Protein AF-A0A419SKC4-F1 (afdb_monomer_lite)

Sequence (84 aa):
MRKTTCLSLISGAIVTLFGLLPFIFAYPYSDGPHSGPSNLWELALMVAYEGKGWYLLIGIALFTPIIFTCCKRLFHPRESFPPS

Structure (mmCIF, N/CA/C/O backbone):
data_AF-A0A419SKC4-F1
#
_entry.id   AF-A0A419SKC4-F1
#
loop_
_atom_site.group_PDB
_atom_site.id
_atom_site.type_symbol
_atom_site.label_atom_id
_atom_site.label_alt_id
_atom_site.label_comp_id
_atom_site.label_asym_id
_atom_site.label_entity_id
_atom_site.label_seq_id
_atom_site.pdbx_PDB_ins_code
_atom_site.Cartn_x
_atom_site.Cartn_y
_atom_site.Cartn_z
_atom_site.occupancy
_atom_site.B_iso_or_equiv
_atom_site.auth_seq_id
_atom_site.auth_comp_id
_atom_site.auth_asym_id
_atom_site.auth_atom_id
_atom_site.pdbx_PDB_model_num
ATOM 1 N N . MET A 1 1 ? -9.873 10.498 20.187 1.00 55.34 1 MET A N 1
ATOM 2 C CA . MET A 1 1 ? -9.923 9.167 19.535 1.00 55.34 1 MET A CA 1
ATOM 3 C C . MET A 1 1 ? -10.302 9.193 18.048 1.00 55.34 1 MET A C 1
ATOM 5 O O . MET A 1 1 ? -9.749 8.393 17.320 1.00 55.34 1 MET A O 1
ATOM 9 N N . ARG A 1 2 ? -11.168 10.093 17.541 1.00 62.47 2 ARG A N 1
ATOM 10 C CA . ARG A 1 2 ? -11.522 10.121 16.096 1.00 62.47 2 ARG A CA 1
ATOM 11 C C . ARG A 1 2 ? -10.353 10.430 15.139 1.00 62.47 2 ARG A C 1
ATOM 13 O O . ARG A 1 2 ? -10.261 9.810 14.090 1.00 62.47 2 ARG A O 1
ATOM 20 N N . LYS A 1 3 ? -9.458 11.359 15.501 1.00 68.44 3 LYS A N 1
ATOM 21 C CA . LYS A 1 3 ? -8.351 11.808 14.628 1.00 68.44 3 LYS A CA 1
ATOM 22 C C . LYS A 1 3 ? -7.361 10.684 14.295 1.00 68.44 3 LYS A C 1
ATOM 24 O O . LYS A 1 3 ? -6.993 10.526 13.140 1.00 68.44 3 LYS A O 1
ATOM 29 N N . THR A 1 4 ? -6.981 9.879 15.287 1.00 74.38 4 THR A N 1
ATOM 30 C CA . THR A 1 4 ? -6.064 8.742 15.101 1.00 74.38 4 THR A CA 1
ATOM 31 C C . THR A 1 4 ? -6.690 7.639 14.250 1.00 74.38 4 THR A C 1
ATOM 33 O O . THR A 1 4 ? -6.005 7.059 13.416 1.00 74.38 4 THR A O 1
ATOM 36 N N . THR A 1 5 ? -8.000 7.401 14.384 1.00 74.19 5 THR A N 1
ATOM 37 C CA . THR A 1 5 ? -8.730 6.472 13.510 1.00 74.19 5 THR A CA 1
ATOM 38 C C . THR A 1 5 ? -8.742 6.952 12.061 1.00 74.19 5 THR A C 1
ATOM 40 O O . THR A 1 5 ? -8.454 6.158 11.175 1.00 74.19 5 THR A O 1
ATOM 43 N N . CYS A 1 6 ? -9.017 8.238 11.808 1.00 78.12 6 CYS A N 1
ATOM 44 C CA . CYS A 1 6 ? -8.987 8.786 10.448 1.00 78.12 6 CYS A CA 1
ATOM 45 C C . CYS A 1 6 ? -7.588 8.707 9.826 1.00 78.12 6 CYS A C 1
ATOM 47 O O . CYS A 1 6 ? -7.467 8.311 8.673 1.00 78.12 6 CYS A O 1
ATOM 49 N N . LEU A 1 7 ? -6.538 9.030 10.591 1.00 82.50 7 LEU A N 1
ATOM 50 C CA . LEU A 1 7 ? -5.155 8.915 10.121 1.00 82.50 7 LEU A CA 1
ATOM 51 C C . LEU A 1 7 ? -4.804 7.474 9.740 1.00 82.50 7 LEU A C 1
ATOM 53 O O . LEU A 1 7 ? -4.273 7.261 8.657 1.00 82.50 7 LEU A O 1
ATOM 57 N N . SER A 1 8 ? -5.174 6.496 10.574 1.00 80.75 8 SER A N 1
ATOM 58 C CA . SER A 1 8 ? -4.964 5.069 10.285 1.00 80.75 8 SER A CA 1
ATOM 59 C C . SER A 1 8 ? -5.723 4.599 9.039 1.00 80.75 8 SER A C 1
ATOM 61 O O . SER A 1 8 ? -5.252 3.720 8.323 1.00 80.75 8 SER A O 1
ATOM 63 N N . LEU A 1 9 ? -6.900 5.171 8.778 1.00 82.44 9 LEU A N 1
ATOM 64 C CA . LEU A 1 9 ? -7.725 4.846 7.613 1.00 82.44 9 LEU A CA 1
ATOM 65 C C . LEU A 1 9 ? -7.084 5.387 6.330 1.00 82.44 9 LEU A C 1
ATOM 67 O O . LEU A 1 9 ? -6.971 4.669 5.341 1.00 82.44 9 LEU A O 1
ATOM 71 N N . ILE A 1 10 ? -6.615 6.637 6.378 1.00 87.56 10 ILE A N 1
ATOM 72 C CA . ILE A 1 10 ? -5.923 7.292 5.265 1.00 87.56 10 ILE A CA 1
ATOM 73 C C . ILE A 1 10 ? -4.600 6.575 4.972 1.00 87.56 10 ILE A C 1
ATOM 75 O O . ILE A 1 10 ? -4.338 6.235 3.822 1.00 87.56 10 ILE A O 1
ATOM 79 N N . SER A 1 11 ? -3.789 6.281 5.993 1.00 86.25 11 SER A N 1
ATOM 80 C CA . SER A 1 11 ? -2.525 5.564 5.801 1.00 86.25 11 SER A CA 1
ATOM 81 C C . SER A 1 11 ? -2.746 4.140 5.292 1.00 86.25 11 SER A C 1
ATOM 83 O O . SER A 1 11 ? -2.050 3.716 4.376 1.00 86.25 11 SER A O 1
ATOM 85 N N . GLY A 1 12 ? -3.740 3.418 5.824 1.00 85.94 12 GLY A N 1
ATOM 86 C CA . GLY A 1 12 ? -4.102 2.083 5.344 1.00 85.94 12 GLY A CA 1
ATOM 87 C C . GLY A 1 12 ? -4.524 2.094 3.875 1.00 85.94 12 GLY A C 1
ATOM 88 O O . GLY A 1 12 ? -4.067 1.254 3.101 1.00 85.94 12 GLY A O 1
ATOM 89 N N . ALA A 1 13 ? -5.317 3.086 3.458 1.00 87.31 13 ALA A N 1
ATOM 90 C CA . ALA A 1 13 ? -5.718 3.250 2.063 1.00 87.31 13 ALA A CA 1
ATOM 91 C C . ALA A 1 13 ? -4.519 3.534 1.144 1.00 87.31 13 ALA A C 1
ATOM 93 O O . ALA A 1 13 ? -4.385 2.885 0.109 1.00 87.31 13 ALA A O 1
ATOM 94 N N . ILE A 1 14 ? -3.619 4.442 1.538 1.00 89.00 14 ILE A N 1
ATOM 95 C CA . ILE A 1 14 ? -2.412 4.775 0.761 1.00 89.00 14 ILE A CA 1
ATOM 96 C C . ILE A 1 14 ? -1.504 3.550 0.609 1.00 89.00 14 ILE A C 1
ATOM 98 O O . ILE A 1 14 ? -1.070 3.245 -0.499 1.00 89.00 14 ILE A O 1
ATOM 102 N N . VAL A 1 15 ? -1.246 2.821 1.699 1.00 86.38 15 VAL A N 1
ATOM 103 C CA . VAL A 1 15 ? -0.390 1.623 1.686 1.00 86.38 15 VAL A CA 1
ATOM 104 C C . VAL A 1 15 ? -1.016 0.504 0.852 1.00 86.38 15 VAL A C 1
ATOM 106 O O . VAL A 1 15 ? -0.317 -0.159 0.090 1.00 86.38 15 VAL A O 1
ATOM 109 N N . THR A 1 16 ? -2.337 0.326 0.936 1.00 87.25 16 THR A N 1
ATOM 110 C CA . THR A 1 16 ? -3.054 -0.671 0.126 1.00 87.25 16 THR A CA 1
ATOM 111 C C . THR A 1 16 ? -2.992 -0.323 -1.359 1.00 87.25 16 THR A C 1
ATOM 113 O O . THR A 1 16 ? -2.724 -1.206 -2.167 1.00 87.25 16 THR A O 1
ATOM 116 N N . LEU A 1 17 ? -3.174 0.954 -1.721 1.00 85.50 17 LEU A N 1
ATOM 117 C CA . LEU A 1 17 ? -2.999 1.425 -3.098 1.00 85.50 17 LEU A CA 1
ATOM 118 C C . LEU A 1 17 ? -1.577 1.137 -3.592 1.00 85.50 17 LEU A C 1
ATOM 120 O O . LEU A 1 17 ? -1.425 0.540 -4.652 1.00 85.50 17 LEU A O 1
ATOM 124 N N . PHE A 1 18 ? -0.555 1.464 -2.795 1.00 84.00 18 PHE A N 1
ATOM 125 C CA . PHE A 1 18 ? 0.847 1.147 -3.096 1.00 84.00 18 PHE A CA 1
ATOM 126 C C . PHE A 1 18 ? 1.100 -0.353 -3.290 1.00 84.00 18 PHE A C 1
ATOM 128 O O . PHE A 1 18 ? 1.802 -0.738 -4.216 1.00 84.00 18 PHE A O 1
ATOM 135 N N . GLY A 1 19 ? 0.504 -1.212 -2.462 1.00 83.19 19 GLY A N 1
ATOM 136 C CA . GLY A 1 19 ? 0.595 -2.665 -2.625 1.00 83.19 19 GLY A CA 1
ATOM 137 C C . GLY A 1 19 ? -0.158 -3.206 -3.843 1.00 83.19 19 GLY A C 1
ATOM 138 O O . GLY A 1 19 ? 0.148 -4.301 -4.304 1.00 83.19 19 GLY A O 1
ATOM 139 N N . LEU A 1 20 ? -1.119 -2.448 -4.381 1.00 84.69 20 LEU A N 1
ATOM 140 C CA . LEU A 1 20 ? -1.889 -2.804 -5.574 1.00 84.69 20 LEU A CA 1
ATOM 141 C C . LEU A 1 20 ? -1.161 -2.429 -6.876 1.00 84.69 20 LEU A C 1
ATOM 143 O O . LEU A 1 20 ? -1.363 -3.085 -7.895 1.00 84.69 20 LEU A O 1
ATOM 147 N N . LEU A 1 21 ? -0.297 -1.404 -6.847 1.00 83.94 21 LEU A N 1
ATOM 148 C CA . LEU A 1 21 ? 0.513 -0.964 -7.993 1.00 83.94 21 LEU A CA 1
ATOM 149 C C . LEU A 1 21 ? 1.216 -2.122 -8.732 1.00 83.94 21 LEU A C 1
ATOM 151 O O . LEU A 1 21 ? 1.030 -2.212 -9.947 1.00 83.94 21 LEU A O 1
ATOM 155 N N . PRO A 1 22 ? 1.959 -3.031 -8.063 1.00 78.56 22 PRO A N 1
ATOM 156 C CA . PRO A 1 22 ? 2.643 -4.134 -8.743 1.00 78.56 22 PRO A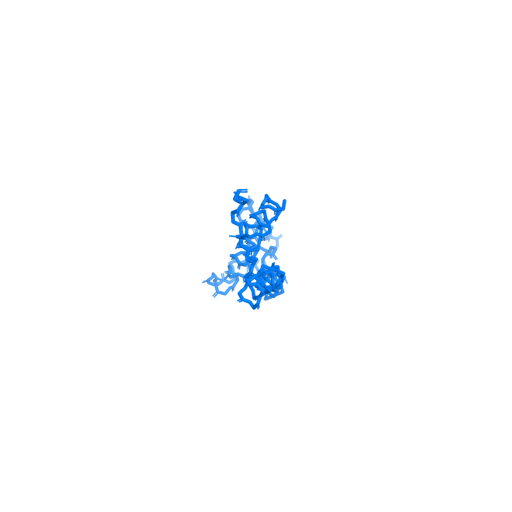 CA 1
ATOM 157 C C . PRO A 1 22 ? 1.700 -5.191 -9.341 1.00 78.56 22 PRO A C 1
ATOM 159 O O . PRO A 1 22 ? 2.142 -6.000 -10.148 1.00 78.56 22 PRO A O 1
ATOM 162 N N . PHE A 1 23 ? 0.412 -5.205 -8.972 1.00 78.88 23 PHE A N 1
ATOM 163 C CA . PHE A 1 23 ? -0.591 -6.084 -9.591 1.00 78.88 23 PHE A CA 1
ATOM 164 C C . PHE A 1 23 ? -1.242 -5.465 -10.833 1.00 78.88 23 PHE A C 1
ATOM 166 O O . PHE A 1 23 ? -1.776 -6.195 -11.664 1.00 78.88 23 PHE A O 1
ATOM 173 N N . ILE A 1 24 ? -1.235 -4.133 -10.947 1.00 81.31 24 ILE A N 1
ATOM 174 C CA . ILE A 1 24 ? -1.898 -3.401 -12.036 1.00 81.31 24 ILE A CA 1
ATOM 175 C C . ILE A 1 24 ? -0.913 -3.070 -13.156 1.00 81.31 24 ILE A C 1
ATOM 177 O O . ILE A 1 24 ? -1.226 -3.234 -14.333 1.00 81.31 24 ILE A O 1
ATOM 181 N N . PHE A 1 25 ? 0.271 -2.581 -12.801 1.00 78.06 25 PHE A N 1
ATOM 182 C CA . PHE A 1 25 ? 1.294 -2.195 -13.765 1.00 78.06 25 PHE A CA 1
ATOM 183 C C . PHE A 1 25 ? 2.240 -3.363 -13.965 1.00 78.06 25 PHE A C 1
ATOM 185 O O . PHE A 1 25 ? 2.720 -3.877 -12.969 1.00 78.06 25 PHE A O 1
ATOM 192 N N . ALA A 1 26 ? 2.539 -3.765 -15.203 1.00 68.00 26 ALA A N 1
ATOM 193 C CA . ALA A 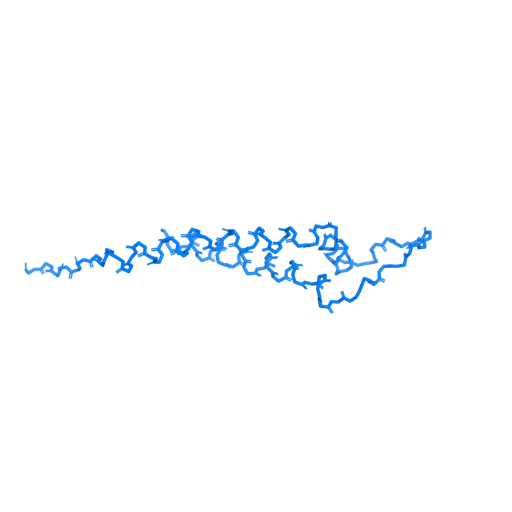1 26 ? 3.604 -4.732 -15.491 1.00 68.00 26 ALA A CA 1
ATOM 194 C C . ALA A 1 26 ? 4.980 -4.132 -15.153 1.00 68.00 26 ALA A C 1
ATOM 196 O O . ALA A 1 26 ? 5.147 -2.923 -15.305 1.00 68.00 26 ALA A O 1
ATOM 197 N N . TYR A 1 27 ? 5.933 -4.957 -14.691 1.00 67.12 27 TYR A N 1
ATOM 198 C CA . TYR A 1 27 ? 7.240 -4.513 -14.182 1.00 67.12 27 TYR A CA 1
ATOM 199 C C . TYR A 1 27 ? 7.950 -3.667 -15.245 1.00 67.12 27 TYR A C 1
ATOM 201 O O . TYR A 1 27 ? 8.375 -4.221 -16.260 1.00 67.12 27 TYR A O 1
ATOM 209 N N . PRO A 1 28 ? 8.039 -2.336 -15.067 1.00 66.50 28 PRO A N 1
ATOM 210 C CA . PRO A 1 28 ? 8.497 -1.457 -16.135 1.00 66.50 28 PRO A CA 1
ATOM 211 C C . PRO A 1 28 ? 10.024 -1.303 -16.154 1.00 66.50 28 PRO A C 1
ATOM 213 O O . PRO A 1 28 ? 10.551 -0.628 -17.036 1.00 66.50 28 PRO A O 1
ATOM 216 N N . TYR A 1 29 ? 10.743 -1.902 -15.196 1.00 63.56 29 TYR A N 1
ATOM 217 C CA . TYR A 1 29 ? 12.197 -1.783 -15.104 1.00 63.56 29 TYR A CA 1
ATOM 218 C C . TYR A 1 29 ? 12.876 -2.827 -15.984 1.00 63.56 29 TYR A C 1
ATOM 220 O O . TYR A 1 29 ? 12.593 -4.019 -15.913 1.00 63.56 29 TYR A O 1
ATOM 228 N N . SER A 1 30 ? 13.783 -2.341 -16.822 1.00 63.06 30 SER A N 1
ATOM 229 C CA . SER A 1 30 ? 14.701 -3.144 -17.626 1.00 63.06 30 SER A CA 1
ATOM 230 C C . SER A 1 30 ? 15.962 -3.430 -16.807 1.00 63.06 30 SER A C 1
ATOM 232 O O . SER A 1 30 ? 16.456 -2.514 -16.160 1.00 63.06 30 SER A O 1
ATOM 234 N N . ASP A 1 31 ? 16.540 -4.631 -16.863 1.00 62.97 31 ASP A N 1
ATOM 235 C CA . ASP A 1 31 ? 17.796 -4.996 -16.171 1.00 62.97 31 ASP A CA 1
ATOM 236 C C . ASP A 1 31 ? 19.060 -4.443 -16.877 1.00 62.97 31 ASP A C 1
ATOM 238 O O . ASP A 1 31 ? 20.058 -5.134 -17.087 1.00 62.97 31 ASP A O 1
ATOM 242 N N . GLY A 1 32 ? 19.010 -3.188 -17.323 1.00 66.00 32 GLY A N 1
ATOM 243 C CA . GLY A 1 32 ? 20.101 -2.498 -18.007 1.00 66.00 32 GLY A CA 1
ATOM 244 C C . GLY A 1 32 ? 21.097 -1.806 -17.058 1.00 66.00 32 GLY A C 1
ATOM 245 O O . GLY A 1 32 ? 20.757 -1.450 -15.930 1.00 66.00 32 GLY A O 1
ATOM 246 N N . PRO A 1 33 ? 22.329 -1.516 -17.523 1.00 57.34 33 PRO A N 1
ATOM 247 C CA . PRO A 1 33 ? 23.395 -0.910 -16.709 1.00 57.34 33 PRO A CA 1
ATOM 248 C C . PRO A 1 33 ? 23.114 0.529 -16.213 1.00 57.34 33 PRO A C 1
ATOM 250 O O . PRO A 1 33 ? 23.903 1.072 -15.442 1.00 57.34 33 PRO A O 1
ATOM 253 N N . HIS A 1 34 ? 21.991 1.144 -16.607 1.00 58.19 34 HIS A N 1
ATOM 254 C CA . HIS A 1 34 ? 21.554 2.483 -16.178 1.00 58.19 34 HIS A CA 1
ATOM 255 C C . HIS A 1 34 ? 20.091 2.534 -15.710 1.00 58.19 34 HIS A C 1
ATOM 257 O O . HIS A 1 34 ? 19.440 3.572 -15.792 1.00 58.19 34 HIS A O 1
ATOM 263 N N . SER A 1 35 ? 19.569 1.428 -15.190 1.00 66.12 35 SER A N 1
ATOM 264 C CA . SER A 1 35 ? 18.159 1.308 -14.804 1.00 66.12 35 SER A CA 1
ATOM 265 C C . SER A 1 35 ? 17.874 1.744 -13.367 1.00 66.12 35 SER A C 1
ATOM 267 O O . SER A 1 35 ? 17.200 1.052 -12.606 1.00 66.12 35 SER A O 1
ATOM 269 N N . GLY A 1 36 ? 18.423 2.892 -12.976 1.00 71.94 36 GLY A N 1
ATOM 270 C CA . GLY A 1 36 ? 17.993 3.574 -11.761 1.00 71.94 36 GLY A CA 1
ATOM 271 C C . GLY A 1 36 ? 16.657 4.293 -11.989 1.00 71.94 36 GLY A C 1
ATOM 272 O O . GLY A 1 36 ? 16.322 4.609 -13.132 1.00 71.94 36 GLY A O 1
ATOM 273 N N . PRO A 1 37 ? 15.894 4.593 -10.929 1.00 74.56 37 PRO A N 1
ATOM 274 C CA . PRO A 1 37 ? 14.686 5.398 -11.055 1.00 74.56 37 PRO A CA 1
ATOM 275 C C . PRO A 1 37 ? 15.047 6.809 -11.534 1.00 74.56 37 PRO A C 1
ATOM 277 O O . PRO A 1 37 ? 15.814 7.521 -10.885 1.00 74.56 37 PRO A O 1
ATOM 280 N N . SER A 1 38 ? 14.481 7.226 -12.665 1.00 80.75 38 SER A N 1
ATOM 281 C CA . SER A 1 38 ? 14.704 8.555 -13.249 1.00 80.75 38 SER A CA 1
ATOM 282 C C . SER A 1 38 ? 13.909 9.654 -12.536 1.00 80.75 38 SER A C 1
ATOM 284 O O . SER A 1 38 ? 14.234 10.838 -12.626 1.00 80.75 38 SER A O 1
ATOM 286 N N . ASN A 1 39 ? 12.855 9.269 -11.814 1.00 83.44 39 ASN A N 1
ATOM 287 C CA . ASN A 1 39 ? 11.947 10.170 -11.120 1.00 83.44 39 ASN A CA 1
ATOM 288 C C . ASN A 1 39 ? 11.361 9.520 -9.849 1.00 83.44 39 ASN A C 1
ATOM 290 O O . ASN A 1 39 ? 11.489 8.319 -9.612 1.00 83.44 39 ASN A O 1
ATOM 294 N N . LEU A 1 40 ? 10.692 10.327 -9.017 1.00 83.25 40 LEU A N 1
ATOM 295 C CA . LEU A 1 40 ? 10.079 9.860 -7.764 1.00 83.25 40 LEU A CA 1
ATOM 296 C C . LEU A 1 40 ? 8.963 8.826 -7.977 1.00 83.25 40 LEU A C 1
ATOM 298 O O . LEU A 1 40 ? 8.732 7.996 -7.101 1.00 83.25 40 LEU A O 1
ATOM 302 N N . TRP A 1 41 ? 8.273 8.867 -9.118 1.00 81.44 41 TRP A N 1
ATOM 303 C CA . TRP A 1 41 ? 7.219 7.908 -9.451 1.00 81.44 41 TRP A CA 1
ATOM 304 C C . TRP A 1 41 ? 7.799 6.523 -9.755 1.00 81.44 41 TRP A C 1
ATOM 306 O O . TRP A 1 41 ? 7.308 5.514 -9.257 1.00 81.44 41 TRP A O 1
ATOM 316 N N . GLU A 1 42 ? 8.906 6.481 -10.487 1.00 79.88 42 GLU A N 1
ATOM 317 C CA . GLU A 1 42 ? 9.689 5.274 -10.705 1.00 79.88 42 GLU A CA 1
ATOM 318 C C . GLU A 1 42 ? 10.336 4.790 -9.408 1.00 79.88 42 GLU A C 1
ATOM 320 O O . GLU A 1 42 ? 10.370 3.595 -9.155 1.00 79.88 42 GLU A O 1
ATOM 325 N N . LEU A 1 43 ? 10.797 5.665 -8.519 1.00 82.62 43 LEU A N 1
ATOM 326 C CA . LEU A 1 43 ? 11.271 5.194 -7.216 1.00 82.62 43 LEU A CA 1
ATOM 327 C C . LEU A 1 43 ? 10.132 4.521 -6.425 1.00 82.62 43 LEU A C 1
ATOM 329 O O . LEU A 1 43 ? 10.307 3.432 -5.884 1.00 82.62 43 LEU A O 1
ATOM 333 N N . ALA A 1 44 ? 8.950 5.141 -6.404 1.00 81.75 44 ALA A N 1
ATOM 334 C CA . ALA A 1 44 ? 7.769 4.609 -5.732 1.00 81.75 44 ALA A CA 1
ATOM 335 C C . ALA A 1 44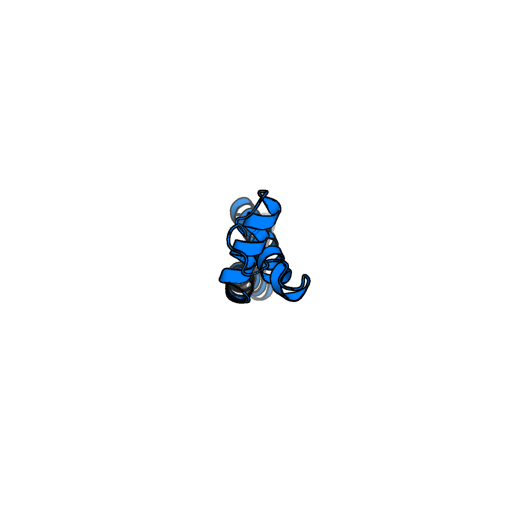 ? 7.332 3.245 -6.292 1.00 81.75 44 ALA A C 1
ATOM 337 O O . ALA A 1 44 ? 7.058 2.326 -5.521 1.00 81.75 44 ALA A O 1
ATOM 338 N N . LEU A 1 45 ? 7.297 3.099 -7.617 1.00 80.19 45 LEU A N 1
ATOM 339 C CA . LEU A 1 45 ? 6.973 1.842 -8.289 1.00 80.19 45 LEU A CA 1
ATOM 340 C C . LEU A 1 45 ? 8.020 0.757 -8.015 1.00 80.19 45 LEU A C 1
ATOM 342 O O . LEU A 1 45 ? 7.642 -0.382 -7.755 1.00 80.19 45 LEU A O 1
ATOM 346 N N . MET A 1 46 ? 9.310 1.100 -8.025 1.00 79.38 46 MET A N 1
ATOM 347 C CA . MET A 1 46 ? 10.399 0.155 -7.762 1.00 79.38 46 MET A CA 1
ATOM 348 C C . MET A 1 46 ? 10.315 -0.393 -6.334 1.00 79.38 46 MET A C 1
ATOM 350 O O . MET A 1 46 ? 10.328 -1.606 -6.136 1.00 79.38 46 MET A O 1
ATOM 354 N N . VAL A 1 47 ? 10.111 0.494 -5.354 1.00 81.44 47 VAL A N 1
ATOM 355 C CA . VAL A 1 47 ? 9.886 0.120 -3.951 1.00 81.44 47 VAL A CA 1
ATOM 356 C C . VAL A 1 47 ? 8.628 -0.737 -3.816 1.00 81.44 47 VAL A C 1
ATOM 358 O O . VAL A 1 47 ? 8.682 -1.795 -3.197 1.00 81.44 47 VAL A O 1
ATOM 361 N N . ALA A 1 48 ? 7.508 -0.339 -4.433 1.00 82.88 48 ALA A N 1
ATOM 362 C CA . ALA A 1 48 ? 6.261 -1.109 -4.406 1.00 82.88 48 ALA A CA 1
ATOM 363 C C . ALA A 1 48 ? 6.448 -2.535 -4.954 1.00 82.88 48 ALA A C 1
ATOM 365 O O . ALA A 1 48 ? 5.896 -3.497 -4.419 1.00 82.88 48 ALA A O 1
ATOM 366 N N . TYR A 1 49 ? 7.270 -2.674 -5.991 1.00 79.56 49 TYR A N 1
ATOM 367 C CA . TYR A 1 49 ? 7.618 -3.951 -6.595 1.00 79.56 49 TYR A CA 1
ATOM 368 C C . TYR A 1 49 ? 8.558 -4.817 -5.764 1.00 79.56 49 TYR A C 1
ATOM 370 O O . TYR A 1 49 ? 8.489 -6.040 -5.868 1.00 79.56 49 TYR A O 1
ATOM 378 N N . GLU A 1 50 ? 9.418 -4.222 -4.944 1.00 82.00 50 GLU A N 1
ATOM 379 C CA . GLU A 1 50 ? 10.311 -4.963 -4.056 1.00 82.00 50 GLU A CA 1
ATOM 380 C C . GLU A 1 50 ? 9.523 -5.627 -2.920 1.00 82.00 50 GLU A C 1
ATOM 382 O O . GLU A 1 50 ? 9.650 -6.829 -2.680 1.00 82.00 50 GLU A O 1
ATOM 387 N N . GLY A 1 51 ? 8.618 -4.882 -2.279 1.00 74.62 51 GLY A N 1
ATOM 388 C CA . GLY A 1 51 ? 7.748 -5.457 -1.250 1.00 74.62 51 GLY A CA 1
ATOM 389 C C . GLY A 1 51 ? 6.549 -6.240 -1.794 1.00 74.62 51 GLY A C 1
ATOM 390 O O . GLY A 1 51 ? 5.947 -7.006 -1.041 1.00 74.62 51 GLY A O 1
ATOM 391 N N . LYS A 1 52 ? 6.206 -6.129 -3.086 1.00 76.50 52 LYS A N 1
ATOM 392 C CA . LYS A 1 52 ? 5.123 -6.891 -3.744 1.00 76.50 52 LYS A CA 1
ATOM 393 C C . LYS A 1 52 ? 3.830 -6.882 -2.905 1.00 76.50 52 LYS A C 1
ATOM 395 O O . LYS A 1 52 ? 3.336 -5.838 -2.488 1.00 76.50 52 LYS A O 1
ATOM 400 N N . GLY A 1 53 ? 3.293 -8.068 -2.610 1.00 77.00 53 GLY A N 1
ATOM 401 C CA . GLY A 1 53 ? 2.090 -8.260 -1.804 1.00 77.00 53 GLY A CA 1
ATOM 402 C C . GLY A 1 53 ? 2.259 -7.997 -0.304 1.00 77.00 53 GLY A C 1
ATOM 403 O O . GLY A 1 53 ? 1.253 -7.945 0.399 1.00 77.00 53 GLY A O 1
ATOM 404 N N . TRP A 1 54 ? 3.478 -7.795 0.215 1.00 80.06 54 TRP A N 1
ATOM 405 C CA . TRP A 1 54 ? 3.672 -7.481 1.637 1.00 80.06 54 TRP A CA 1
ATOM 406 C C . TRP A 1 54 ? 3.068 -6.132 2.009 1.00 80.06 54 TRP A C 1
ATOM 408 O O . TRP A 1 54 ? 2.423 -6.023 3.049 1.00 80.06 54 TRP A O 1
ATOM 418 N N . TYR A 1 55 ? 3.190 -5.123 1.142 1.00 82.50 55 TYR A N 1
ATOM 419 C CA . TYR A 1 55 ? 2.527 -3.836 1.365 1.00 82.50 55 TYR A CA 1
ATOM 420 C C . TYR A 1 55 ? 1.006 -3.979 1.385 1.00 82.50 55 TYR A C 1
ATOM 422 O O . TYR A 1 55 ? 0.339 -3.343 2.196 1.00 82.50 55 TYR A O 1
ATOM 430 N N . LEU A 1 56 ? 0.456 -4.871 0.559 1.00 82.56 56 LEU A N 1
ATOM 431 C CA . LEU A 1 56 ? -0.974 -5.157 0.541 1.00 82.56 56 LEU A CA 1
ATOM 432 C C . LEU A 1 56 ? -1.431 -5.825 1.850 1.00 82.56 56 LEU A C 1
ATOM 434 O O . LEU A 1 56 ? -2.426 -5.407 2.439 1.00 82.56 56 LEU A O 1
ATOM 438 N N . LEU A 1 57 ? -0.664 -6.795 2.359 1.00 84.25 57 LEU A N 1
ATOM 439 C CA . LEU A 1 57 ? -0.917 -7.428 3.659 1.00 84.25 57 LEU A CA 1
ATOM 440 C C . LEU A 1 57 ? -0.844 -6.425 4.818 1.00 84.25 57 LEU A C 1
ATOM 442 O O . LEU A 1 57 ? -1.719 -6.430 5.681 1.00 84.25 57 LEU A O 1
ATOM 446 N 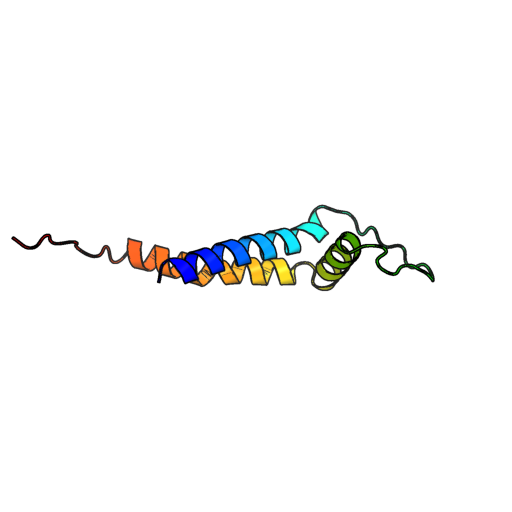N . ILE A 1 58 ? 0.158 -5.540 4.828 1.00 85.88 58 ILE A N 1
ATOM 447 C CA . ILE A 1 58 ? 0.307 -4.493 5.851 1.00 85.88 58 ILE A CA 1
ATOM 448 C C . ILE A 1 58 ? -0.853 -3.491 5.773 1.00 85.88 58 ILE A C 1
ATOM 450 O O . ILE A 1 58 ? -1.402 -3.103 6.805 1.00 85.88 58 ILE A O 1
ATOM 454 N N . GLY A 1 59 ? -1.264 -3.109 4.560 1.00 82.75 59 GLY A N 1
ATOM 455 C CA . GLY A 1 59 ? -2.419 -2.244 4.323 1.00 82.75 59 GLY A CA 1
ATOM 456 C C . GLY A 1 59 ? -3.709 -2.834 4.893 1.00 82.75 59 GLY A C 1
ATOM 457 O O . GLY A 1 59 ? -4.396 -2.170 5.668 1.00 82.75 59 GLY A O 1
ATOM 458 N N . ILE A 1 60 ? -3.986 -4.112 4.606 1.00 82.94 60 ILE A N 1
ATOM 459 C CA . ILE A 1 60 ? -5.131 -4.848 5.167 1.00 82.94 60 ILE A CA 1
ATOM 460 C C . ILE A 1 60 ? -5.021 -4.950 6.693 1.00 82.94 60 ILE A C 1
ATOM 462 O O . ILE A 1 60 ? -5.994 -4.695 7.406 1.00 82.94 60 ILE A O 1
ATOM 466 N N . ALA A 1 61 ? -3.834 -5.264 7.217 1.00 85.69 61 ALA A N 1
ATOM 467 C CA . ALA A 1 61 ? -3.608 -5.378 8.653 1.00 85.69 61 ALA A CA 1
ATOM 468 C C . ALA A 1 61 ? -3.907 -4.061 9.391 1.00 85.69 61 ALA A C 1
ATOM 470 O O . ALA A 1 61 ? -4.495 -4.099 10.476 1.00 85.69 61 ALA A O 1
ATOM 471 N N . LEU A 1 62 ? -3.601 -2.908 8.782 1.00 84.44 62 LEU A N 1
ATOM 472 C CA . LEU A 1 62 ? -3.927 -1.582 9.319 1.00 84.44 62 LEU A CA 1
ATOM 473 C C . LEU A 1 62 ? -5.438 -1.336 9.472 1.00 84.44 62 LEU A C 1
ATOM 475 O O . LEU A 1 62 ? -5.844 -0.535 10.317 1.00 84.44 62 LEU A O 1
ATOM 479 N N . PHE A 1 63 ? -6.282 -2.027 8.701 1.00 80.50 63 PHE A N 1
ATOM 480 C CA . PHE A 1 63 ? -7.738 -1.938 8.834 1.00 80.50 63 PHE A CA 1
ATOM 481 C C . PHE A 1 63 ? -8.299 -2.807 9.968 1.00 80.50 63 PHE A C 1
ATOM 483 O O . PHE A 1 63 ? -9.359 -2.486 10.508 1.00 80.50 63 PHE A O 1
ATOM 490 N N . THR A 1 64 ? -7.587 -3.851 10.403 1.00 82.75 64 THR A N 1
ATOM 491 C CA . THR A 1 64 ? -7.996 -4.745 11.505 1.00 82.75 64 THR A CA 1
ATOM 492 C C . THR A 1 64 ? -8.447 -4.012 12.780 1.00 82.75 64 THR A C 1
ATOM 494 O O . THR A 1 64 ? -9.543 -4.302 13.266 1.00 82.75 64 THR A O 1
ATOM 497 N N . PRO A 1 65 ? -7.699 -3.034 13.338 1.00 78.44 65 PRO A N 1
ATOM 498 C CA . PRO A 1 65 ? -8.136 -2.317 14.540 1.00 78.44 65 PRO A CA 1
ATOM 499 C C . PRO A 1 65 ? -9.398 -1.473 14.308 1.00 78.44 65 PRO A C 1
ATOM 501 O O . PRO A 1 65 ? -10.186 -1.264 15.236 1.00 78.44 65 PRO A O 1
ATOM 504 N N . ILE A 1 66 ? -9.620 -1.000 13.079 1.00 78.25 66 ILE A N 1
ATOM 505 C CA . ILE A 1 66 ? -10.809 -0.227 12.700 1.00 78.25 66 ILE A CA 1
ATOM 506 C C . ILE A 1 66 ? -12.025 -1.148 12.669 1.00 78.25 66 ILE A C 1
ATOM 508 O O . ILE A 1 66 ? -13.041 -0.831 13.286 1.00 78.25 66 ILE A O 1
ATOM 512 N N . ILE A 1 67 ? -11.894 -2.311 12.027 1.00 78.88 67 ILE A N 1
ATOM 513 C CA . ILE A 1 67 ? -12.934 -3.343 11.992 1.00 78.88 67 ILE A CA 1
ATOM 514 C C . ILE A 1 67 ? -13.250 -3.803 13.414 1.00 78.88 67 ILE A C 1
ATOM 516 O O . ILE A 1 67 ? -14.411 -3.802 13.805 1.00 78.88 67 ILE A O 1
ATOM 520 N N . PHE A 1 68 ? -12.234 -4.089 14.232 1.00 81.69 68 PHE A N 1
ATOM 521 C CA . PHE A 1 68 ? -12.417 -4.482 15.628 1.00 81.69 68 PHE A CA 1
ATOM 522 C C . PHE A 1 68 ? -13.157 -3.412 16.443 1.00 81.69 68 PHE A C 1
ATOM 524 O O . PHE A 1 68 ? -14.097 -3.717 17.178 1.00 81.69 68 PHE A O 1
ATOM 531 N N . THR A 1 69 ? -12.790 -2.138 16.273 1.00 78.62 69 THR A N 1
ATOM 532 C CA . THR A 1 69 ? -13.484 -1.016 16.924 1.00 78.62 69 THR A CA 1
ATOM 533 C C . THR A 1 69 ? -14.936 -0.897 16.450 1.00 78.62 69 THR A C 1
ATOM 535 O O . THR A 1 69 ? -15.821 -0.601 17.256 1.00 78.62 69 THR A O 1
ATOM 538 N N . CYS A 1 70 ? -15.192 -1.130 15.160 1.00 73.38 70 CYS A N 1
ATOM 539 C CA . CYS A 1 70 ? -16.529 -1.096 14.576 1.00 73.38 70 CYS A CA 1
ATOM 540 C C . CYS A 1 70 ? -17.395 -2.248 15.106 1.00 73.38 70 CYS A C 1
ATOM 542 O O . CYS A 1 70 ? -18.474 -2.000 15.639 1.00 73.38 70 CYS A O 1
ATOM 544 N N . CYS A 1 71 ? -16.877 -3.481 15.084 1.00 77.44 71 CYS A N 1
ATOM 545 C CA . CYS A 1 71 ? -17.532 -4.665 15.640 1.00 77.44 71 CYS A CA 1
ATOM 546 C C . CYS A 1 71 ? -17.843 -4.491 17.129 1.00 77.44 71 CYS A C 1
ATOM 548 O O . CYS A 1 71 ? -18.970 -4.732 17.549 1.00 77.44 71 CYS A O 1
ATOM 550 N N . LYS A 1 72 ? -16.892 -3.993 17.931 1.00 76.88 72 LYS A N 1
ATOM 551 C CA . LYS A 1 72 ? -17.129 -3.737 19.359 1.00 76.88 72 LYS A CA 1
ATOM 552 C C . LYS A 1 72 ? -18.258 -2.728 19.585 1.00 76.88 72 LYS A C 1
ATOM 554 O O . LYS A 1 72 ? -19.041 -2.894 20.513 1.00 76.88 72 LYS A O 1
ATOM 559 N N . ARG A 1 73 ? -18.357 -1.694 18.745 1.00 72.81 73 ARG A N 1
ATOM 560 C CA . ARG A 1 73 ? -19.429 -0.691 18.827 1.00 72.81 73 ARG A CA 1
ATOM 561 C C . ARG A 1 73 ? -20.785 -1.243 18.370 1.00 72.81 73 ARG A C 1
ATOM 563 O O . ARG A 1 73 ? -21.803 -0.787 18.872 1.00 72.81 73 ARG A O 1
ATOM 570 N N . LEU A 1 74 ? -20.788 -2.208 17.450 1.00 71.81 74 LEU A N 1
ATOM 571 C CA . LEU A 1 74 ? -21.995 -2.894 16.990 1.00 71.81 74 LEU A CA 1
ATOM 572 C C . LEU A 1 74 ? -22.544 -3.863 18.053 1.00 71.81 74 LEU A C 1
ATOM 574 O O . LEU A 1 74 ? -23.747 -3.909 18.270 1.00 71.81 74 LEU A O 1
ATOM 578 N N . PHE A 1 75 ? -21.662 -4.604 18.734 1.00 70.12 75 PHE A N 1
ATOM 579 C CA . PHE A 1 75 ? -22.033 -5.569 19.780 1.00 70.12 75 PHE A CA 1
ATOM 580 C C . PHE A 1 75 ? -22.294 -4.931 21.153 1.00 70.12 75 PHE A C 1
ATOM 582 O O . PHE A 1 75 ? -23.067 -5.468 21.936 1.00 70.12 75 PHE A O 1
ATOM 589 N N . HIS A 1 76 ? -21.677 -3.784 21.448 1.00 62.44 76 HIS A N 1
ATOM 590 C CA . HIS A 1 76 ? -21.977 -2.961 22.621 1.00 62.44 76 HIS A CA 1
ATOM 591 C C . HIS A 1 76 ? -22.364 -1.546 22.168 1.00 62.44 76 HIS A C 1
ATOM 593 O O . HIS A 1 76 ? -21.529 -0.628 22.220 1.00 62.44 76 HIS A O 1
ATOM 599 N N . PRO A 1 77 ? -23.614 -1.337 21.713 1.00 60.84 77 PRO A N 1
ATOM 600 C CA . PRO A 1 77 ? -24.121 0.010 21.525 1.00 60.84 77 PRO A CA 1
ATOM 601 C C . PRO A 1 77 ? -24.051 0.714 22.882 1.00 60.84 77 PRO A C 1
ATOM 603 O O . PRO A 1 77 ? -24.595 0.245 23.879 1.00 60.84 77 PRO A O 1
ATOM 606 N N . ARG A 1 78 ? -23.304 1.821 22.953 1.00 56.88 78 ARG A N 1
ATOM 607 C CA . ARG A 1 78 ? -23.352 2.710 24.117 1.00 56.88 78 ARG A CA 1
ATOM 608 C C . ARG A 1 78 ? -24.792 3.195 24.204 1.00 56.88 78 ARG A C 1
ATOM 610 O O . ARG A 1 78 ? -25.197 3.978 23.351 1.00 56.88 78 ARG A O 1
ATOM 617 N N . GLU A 1 79 ? -25.534 2.722 25.200 1.00 53.34 79 GLU A N 1
ATOM 618 C CA . GLU A 1 79 ? -26.803 3.323 25.590 1.00 53.34 79 GLU A CA 1
ATOM 619 C C . GLU A 1 79 ? -26.519 4.785 25.937 1.00 53.34 79 GLU A C 1
ATOM 621 O O . GLU A 1 79 ? -25.997 5.125 26.999 1.00 53.34 79 GLU A O 1
ATOM 626 N N . SER A 1 80 ? -26.765 5.665 24.974 1.00 53.75 80 SER A N 1
ATOM 627 C CA . SER A 1 80 ? -26.855 7.095 25.196 1.00 53.75 80 SER A CA 1
ATOM 628 C C . SER A 1 80 ? -28.181 7.347 25.902 1.00 53.75 80 SER A C 1
ATOM 630 O O . SER A 1 80 ? -29.164 7.705 25.259 1.00 53.75 80 SER A O 1
ATOM 632 N N . PHE A 1 81 ? -28.221 7.108 27.211 1.00 49.72 81 PHE A N 1
ATOM 633 C CA . PHE A 1 81 ? -29.271 7.663 28.054 1.00 49.72 81 PHE A CA 1
ATOM 634 C C . PHE A 1 81 ? -29.089 9.189 28.086 1.00 49.72 81 PHE A C 1
ATOM 636 O O . PHE A 1 81 ? -28.011 9.651 28.479 1.00 49.72 81 PHE A O 1
ATOM 643 N N . PRO A 1 82 ? -30.076 9.991 27.649 1.00 56.00 82 PRO A N 1
ATOM 644 C CA . PRO A 1 82 ? -30.057 11.417 27.933 1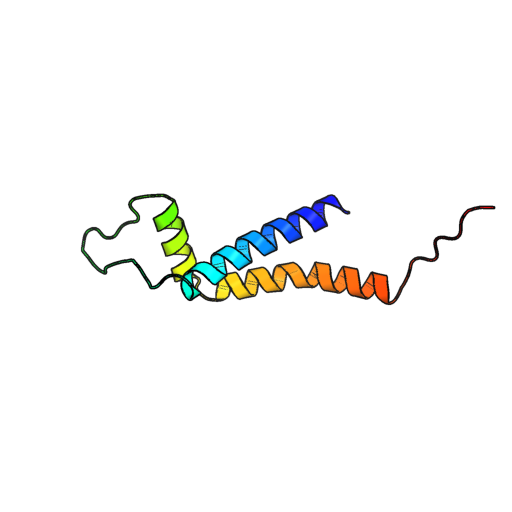.00 56.00 82 PRO A CA 1
ATOM 645 C C . PRO A 1 82 ? -30.252 11.618 29.447 1.00 56.00 82 PRO A C 1
ATOM 647 O O . PRO A 1 82 ? -31.067 10.910 30.043 1.00 56.00 82 PRO A O 1
ATOM 650 N N . PRO A 1 83 ? -29.521 12.545 30.090 1.00 58.94 83 PRO A N 1
ATOM 651 C CA . PRO A 1 83 ? -29.840 12.939 31.454 1.00 58.94 83 PRO A CA 1
ATOM 652 C C . PRO A 1 83 ? -31.196 13.658 31.448 1.00 58.94 83 PRO A C 1
ATOM 654 O O . PRO A 1 83 ? -31.367 14.651 30.737 1.00 58.94 83 PRO A O 1
ATOM 657 N N . SER A 1 84 ? -32.150 13.095 32.191 1.00 67.00 84 SER A N 1
ATOM 658 C CA . SER A 1 84 ? -33.418 13.717 32.591 1.00 67.00 84 SER A CA 1
ATOM 659 C C . SER A 1 84 ? -33.194 14.847 33.584 1.00 67.00 84 SER A C 1
ATOM 661 O O . SER A 1 84 ? -32.369 14.615 34.500 1.00 67.00 84 SER A O 1
#

pLDDT: mean 75.6, std 9.77, range [49.72, 89.0]

Radius of gyr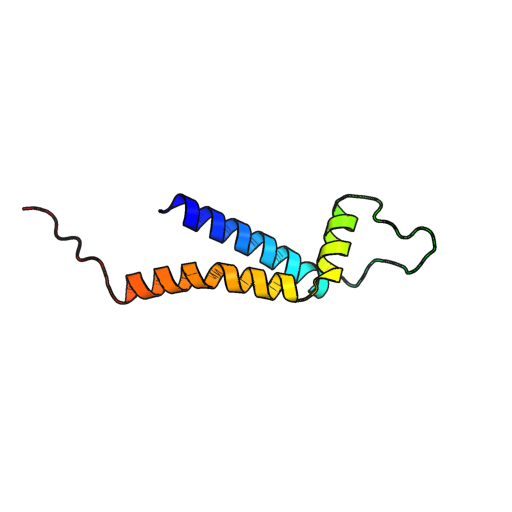ation: 19.59 Å; chains: 1; bounding box: 57×22×51 Å

Secondary structure (DSSP, 8-state):
-HHHHHHHHHHHHHHHHHHHHHHHS-------TT-S-SSHHHHHHHHHHHHTHHHHHHHHHHHHHHHHHHHHHHHS----PPP-

Foldseek 3Di:
DVVVLVVLLVVLVVLLVLLCLCVPDPDPFDPDPPRDQPDPVSVSSVVSVVCRCVSNVVSVVSCVVVVVVVVVCVVDVPPPDDDD

Organism: NCBI:txid66863